Protein AF-A0A931ZNJ7-F1 (afdb_monomer_lite)

pLDDT: mean 70.87, std 14.36, range [34.5, 89.25]

Radius of gyration: 12.72 Å; chains: 1; bounding box: 24×23×30 Å

Sequence (80 aa):
MDSKYKLIIDSFGKEKFKFNESLKDYTFLQAGGPAKVFFIAFTTNELVKLVKMCRELKLPFFMFGTGSKIMMSGIGSKYC

Foldseek 3Di:
DPPLVVV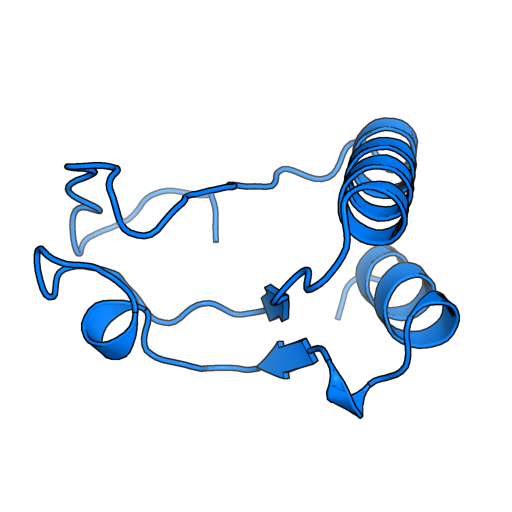LCVVPPVVQKDAQDQCLVVEPVSAGEGDRIDGDDPDPVNVVVSVVSCVVVVHQADDDDRPDPDHHHHDDDPHD

Secondary structure (DSSP, 8-state):
--HHHHHHHHHH-GGGEEEEEEGGGTSTTS---EEEEEE---SHHHHHHHHHHHHHTT-------TT------SS--S--

Structure (mmCIF, N/CA/C/O backbone):
data_AF-A0A931ZNJ7-F1
#
_entry.id   AF-A0A931ZNJ7-F1
#
loop_
_atom_site.group_PDB
_atom_site.id
_atom_site.type_symbol
_atom_site.label_atom_id
_atom_site.label_alt_id
_atom_site.label_comp_id
_atom_site.label_asym_id
_atom_site.label_entity_id
_atom_site.label_seq_id
_atom_site.pdbx_PDB_ins_code
_atom_site.Cartn_x
_atom_site.Cartn_y
_atom_site.Cartn_z
_atom_site.occupancy
_atom_site.B_iso_or_equiv
_atom_site.auth_seq_id
_atom_site.auth_comp_id
_atom_site.auth_asym_id
_atom_site.auth_atom_id
_atom_site.pdbx_PDB_model_num
ATOM 1 N N . MET A 1 1 ? -10.826 15.330 0.249 1.00 52.47 1 MET A N 1
ATOM 2 C CA . MET A 1 1 ? -9.921 14.220 0.614 1.00 52.47 1 MET A CA 1
ATOM 3 C C . MET A 1 1 ? -10.559 13.492 1.775 1.00 52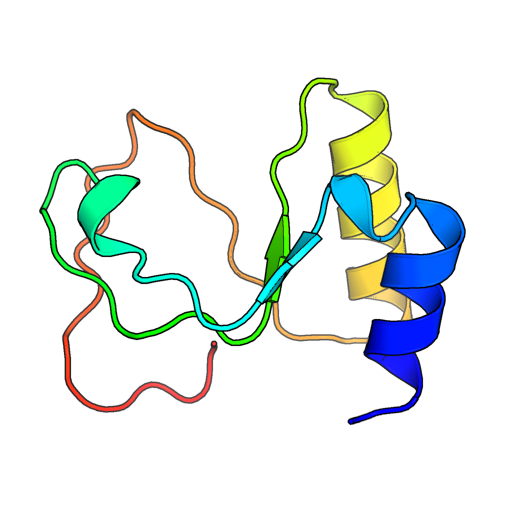.47 1 MET A C 1
ATOM 5 O O . MET A 1 1 ? -10.753 14.117 2.811 1.00 52.47 1 MET A O 1
ATOM 9 N N . ASP A 1 2 ? -10.965 12.240 1.584 1.00 65.31 2 ASP A N 1
ATOM 10 C CA . ASP A 1 2 ? -11.633 11.452 2.619 1.00 65.31 2 ASP A CA 1
ATOM 11 C C . ASP A 1 2 ? -10.755 11.381 3.875 1.00 65.31 2 ASP A C 1
ATOM 13 O O . ASP A 1 2 ? -9.569 11.051 3.792 1.00 65.31 2 ASP A O 1
ATOM 17 N N . SER A 1 3 ? -11.332 11.684 5.042 1.00 73.06 3 SER A N 1
ATOM 18 C CA . SER A 1 3 ? -10.629 11.804 6.333 1.00 73.06 3 SER A CA 1
ATOM 19 C C . SER A 1 3 ? -9.755 10.593 6.686 1.00 73.06 3 SER A C 1
ATOM 21 O O . SER A 1 3 ? -8.796 10.710 7.443 1.00 73.06 3 SER A O 1
ATOM 23 N N . LYS A 1 4 ? -10.052 9.435 6.091 1.00 74.56 4 LYS A N 1
ATOM 24 C CA . LYS A 1 4 ? -9.335 8.171 6.271 1.00 74.56 4 LYS A CA 1
ATOM 25 C C . LYS A 1 4 ? -7.916 8.192 5.690 1.00 74.56 4 LYS A C 1
ATOM 27 O O . LYS A 1 4 ? -7.002 7.684 6.329 1.00 74.56 4 LYS A O 1
ATOM 32 N N . TYR A 1 5 ? -7.706 8.811 4.522 1.00 74.81 5 TYR A N 1
ATOM 33 C CA . TYR A 1 5 ? -6.369 8.886 3.912 1.00 74.81 5 TYR A CA 1
ATOM 34 C C . TYR A 1 5 ? -5.432 9.761 4.741 1.00 74.81 5 TYR A C 1
ATOM 36 O O . TYR A 1 5 ? -4.258 9.441 4.889 1.00 74.81 5 TYR A O 1
ATOM 44 N N . LYS A 1 6 ? -5.963 10.838 5.335 1.00 79.19 6 LYS A N 1
ATOM 45 C CA . LYS A 1 6 ? -5.181 11.773 6.148 1.00 79.19 6 LYS A CA 1
ATOM 46 C C . LYS A 1 6 ? -4.548 11.088 7.364 1.00 79.19 6 LYS A C 1
ATOM 48 O O . LYS A 1 6 ? -3.392 11.360 7.652 1.00 79.19 6 LYS A O 1
ATOM 53 N N . LEU A 1 7 ? -5.269 10.166 8.008 1.00 82.56 7 LEU A N 1
ATOM 54 C CA . LEU A 1 7 ? -4.774 9.397 9.156 1.00 82.56 7 LEU A CA 1
ATOM 55 C C . LEU A 1 7 ? -3.577 8.508 8.785 1.00 82.56 7 LEU A C 1
ATOM 57 O O . LEU A 1 7 ? -2.583 8.449 9.503 1.00 82.56 7 LEU A O 1
ATOM 61 N N . ILE A 1 8 ? -3.667 7.835 7.636 1.00 82.69 8 ILE A N 1
ATOM 62 C CA . ILE A 1 8 ? -2.599 6.963 7.142 1.00 82.69 8 ILE A CA 1
ATOM 63 C C . ILE A 1 8 ? -1.357 7.792 6.782 1.00 82.69 8 ILE A C 1
ATOM 65 O O . ILE A 1 8 ? -0.245 7.416 7.143 1.00 82.69 8 ILE A O 1
ATOM 69 N N . ILE A 1 9 ? -1.552 8.932 6.114 1.00 82.06 9 ILE A N 1
ATOM 70 C CA . ILE A 1 9 ? -0.464 9.835 5.712 1.00 82.06 9 ILE A CA 1
ATOM 71 C C . ILE A 1 9 ? 0.257 10.412 6.937 1.00 82.06 9 ILE A C 1
ATOM 73 O O . ILE A 1 9 ? 1.483 10.489 6.949 1.00 82.06 9 ILE A O 1
ATOM 77 N N . ASP A 1 10 ? -0.497 10.787 7.970 1.00 83.50 10 ASP A N 1
ATOM 78 C CA . ASP A 1 10 ? 0.042 11.320 9.223 1.00 83.50 10 ASP A CA 1
ATOM 79 C C . ASP A 1 10 ? 0.890 10.278 9.973 1.00 83.50 10 ASP A C 1
ATOM 81 O O . ASP A 1 10 ? 1.998 10.573 10.410 1.00 83.50 10 ASP A O 1
ATOM 85 N N . SER A 1 11 ? 0.441 9.018 10.019 1.00 83.19 11 SER A N 1
ATOM 86 C CA . SER A 1 11 ? 1.135 7.958 10.766 1.00 83.19 11 SER A CA 1
ATOM 87 C C . SER A 1 11 ? 2.482 7.520 10.167 1.00 83.19 11 SER A C 1
ATOM 89 O O . SER A 1 11 ? 3.320 6.972 10.885 1.00 83.19 11 SER A O 1
ATOM 91 N N . PHE A 1 12 ? 2.680 7.723 8.865 1.00 80.69 12 PHE A N 1
ATOM 92 C CA . PHE A 1 12 ? 3.857 7.264 8.115 1.00 80.69 12 PHE A CA 1
ATOM 93 C C . PHE A 1 12 ? 4.759 8.403 7.616 1.00 80.69 12 PHE A C 1
ATOM 95 O O . PHE A 1 12 ? 5.867 8.139 7.150 1.00 80.69 12 PHE A O 1
ATOM 102 N 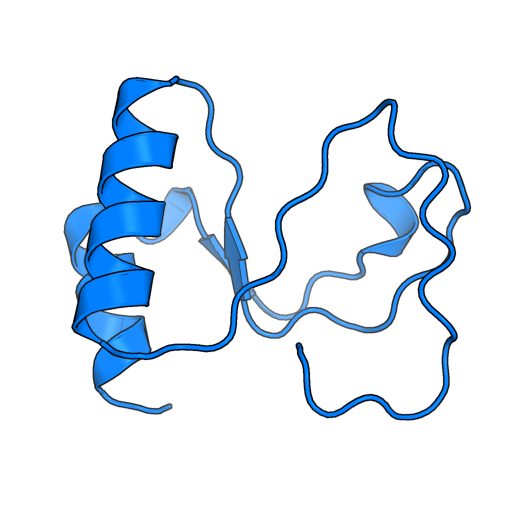N . GLY A 1 13 ? 4.297 9.651 7.714 1.00 77.94 13 GLY A N 1
ATOM 103 C CA . GLY A 1 13 ? 4.981 10.820 7.176 1.00 77.94 13 GLY A CA 1
ATOM 104 C C . GLY A 1 13 ? 4.634 11.061 5.707 1.00 77.94 13 GLY A C 1
ATOM 105 O O . GLY A 1 13 ? 4.713 10.174 4.856 1.00 77.94 13 GLY A O 1
ATOM 106 N N . LYS A 1 14 ? 4.272 12.307 5.387 1.00 75.50 14 LYS A N 1
ATOM 107 C CA . LYS A 1 14 ? 3.853 12.722 4.038 1.00 75.50 14 LYS A CA 1
ATOM 108 C C . LYS A 1 14 ? 4.950 12.549 2.980 1.00 75.50 14 LYS A C 1
ATOM 110 O O . LYS A 1 14 ? 4.633 12.434 1.806 1.00 75.50 14 LYS A O 1
ATOM 115 N N . GLU A 1 15 ? 6.210 12.486 3.397 1.00 75.75 15 GLU A N 1
ATOM 116 C CA . GLU A 1 15 ? 7.380 12.265 2.538 1.00 75.75 15 GLU A CA 1
ATOM 117 C C . GLU A 1 15 ? 7.369 10.912 1.809 1.00 75.75 15 GLU A C 1
ATOM 119 O O . GLU A 1 15 ? 7.864 10.814 0.688 1.00 75.75 15 GLU A O 1
ATOM 124 N N . LYS A 1 16 ? 6.757 9.879 2.405 1.00 78.12 16 LYS A N 1
ATOM 125 C CA . LYS A 1 16 ? 6.657 8.541 1.799 1.00 78.12 16 LYS A CA 1
ATOM 126 C C . LYS A 1 16 ? 5.453 8.380 0.875 1.00 78.12 16 LYS A C 1
ATOM 128 O O . LYS A 1 16 ? 5.351 7.371 0.174 1.00 78.12 16 LYS A O 1
ATOM 133 N N . PHE A 1 17 ? 4.544 9.356 0.870 1.00 82.25 17 PHE A N 1
ATOM 134 C CA . PHE A 1 17 ? 3.382 9.366 -0.007 1.00 82.25 17 PHE A CA 1
ATOM 135 C C . PHE A 1 17 ? 3.632 10.281 -1.190 1.00 82.25 17 PHE A C 1
ATOM 137 O O . PHE A 1 17 ? 3.839 11.485 -1.042 1.00 82.25 17 PHE A O 1
ATOM 144 N N . LYS A 1 18 ? 3.528 9.710 -2.382 1.00 79.50 18 LYS A N 1
ATOM 145 C CA . LYS A 1 18 ? 3.454 10.476 -3.614 1.00 79.50 18 LYS A CA 1
ATOM 146 C C . LYS A 1 18 ? 1.995 10.622 -4.021 1.00 79.50 18 LYS A C 1
ATOM 148 O O . LYS A 1 18 ? 1.202 9.691 -3.890 1.00 79.50 18 LYS A O 1
ATOM 153 N N . PHE A 1 19 ? 1.633 11.803 -4.496 1.00 79.75 19 PHE A N 1
ATOM 154 C CA . PHE A 1 19 ? 0.269 12.122 -4.901 1.00 79.75 19 PHE A CA 1
ATOM 155 C C . PHE A 1 19 ? 0.272 12.481 -6.375 1.00 79.75 19 PHE A C 1
ATOM 157 O O . PHE A 1 19 ? 1.151 13.218 -6.816 1.00 79.75 19 PHE A O 1
ATOM 164 N N . ASN A 1 20 ? -0.729 11.997 -7.107 1.00 73.06 20 ASN A N 1
ATOM 165 C CA . ASN A 1 20 ? -0.898 12.279 -8.531 1.00 73.06 20 ASN A CA 1
ATOM 166 C C . ASN A 1 20 ? 0.282 11.810 -9.409 1.00 73.06 20 ASN A C 1
ATOM 168 O O . ASN A 1 20 ? 0.546 12.392 -10.458 1.00 73.06 20 ASN A O 1
ATOM 172 N N . GLU A 1 21 ? 0.983 10.758 -8.977 1.00 69.81 21 GLU A N 1
ATOM 173 C CA . GLU A 1 21 ? 2.076 10.158 -9.742 1.00 69.81 21 GLU A CA 1
ATOM 174 C C . GLU A 1 21 ? 1.540 9.204 -10.808 1.00 69.81 21 GLU A C 1
ATOM 176 O O . GLU A 1 21 ? 0.585 8.446 -10.596 1.00 69.81 21 GLU A O 1
ATOM 181 N N . SER A 1 22 ? 2.206 9.210 -11.959 1.00 67.81 22 SER A N 1
ATOM 182 C CA . SER A 1 22 ? 1.946 8.247 -13.019 1.00 67.81 22 SER A CA 1
ATOM 183 C C . SER A 1 22 ? 2.549 6.896 -12.640 1.00 67.81 22 SER A C 1
ATOM 185 O O . SER A 1 22 ? 3.766 6.752 -12.536 1.00 67.81 22 SER A O 1
ATOM 187 N N . LEU A 1 23 ? 1.709 5.870 -12.486 1.00 70.69 23 LEU A N 1
ATOM 188 C CA . LEU A 1 23 ? 2.170 4.504 -12.205 1.00 70.69 23 LEU A CA 1
ATOM 189 C C . LEU A 1 23 ? 2.980 3.896 -13.362 1.00 70.69 23 LEU A C 1
ATOM 191 O O . LEU A 1 23 ? 3.603 2.849 -13.190 1.00 70.69 23 LEU A O 1
ATOM 195 N N . LYS A 1 24 ? 2.994 4.537 -14.537 1.00 66.62 24 LYS A N 1
ATOM 196 C CA . LYS A 1 24 ? 3.769 4.090 -15.702 1.00 66.62 24 LYS A CA 1
ATOM 197 C C . LYS A 1 24 ? 5.266 3.999 -15.415 1.00 66.62 24 LYS A C 1
ATOM 199 O O . LYS A 1 24 ? 5.894 3.067 -15.893 1.00 66.62 24 LYS A O 1
ATOM 204 N N . ASP A 1 25 ? 5.803 4.908 -14.605 1.00 66.44 25 ASP A N 1
ATOM 205 C CA . ASP A 1 25 ? 7.234 4.933 -14.269 1.00 66.44 25 ASP A CA 1
ATOM 206 C C . ASP A 1 25 ? 7.635 3.781 -13.330 1.00 66.44 25 ASP A C 1
ATOM 208 O O . ASP A 1 25 ? 8.778 3.337 -13.301 1.00 66.44 25 ASP A O 1
ATOM 212 N N . TYR A 1 26 ? 6.664 3.252 -12.580 1.00 68.69 26 TYR A N 1
ATOM 213 C CA . TYR A 1 26 ? 6.877 2.235 -11.547 1.00 68.69 26 TYR A CA 1
ATOM 214 C C . TYR A 1 26 ? 6.368 0.846 -11.950 1.00 68.69 26 TYR A C 1
ATOM 216 O O . TYR A 1 26 ? 6.532 -0.116 -11.197 1.00 68.69 26 TYR A O 1
ATOM 224 N N . T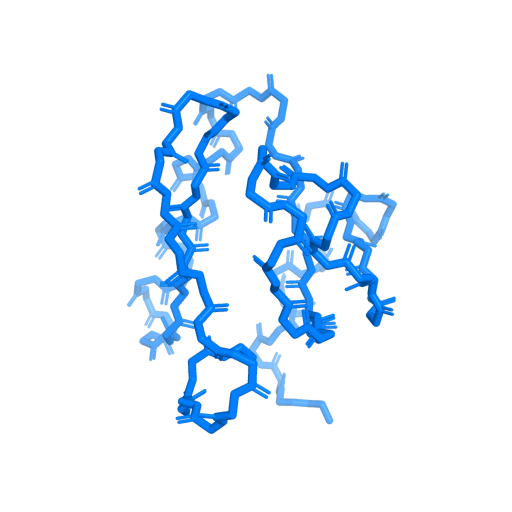HR A 1 27 ? 5.730 0.716 -13.115 1.00 61.00 27 THR A N 1
ATOM 225 C CA . THR A 1 27 ? 5.198 -0.553 -13.620 1.00 61.00 27 THR A CA 1
ATOM 226 C C . THR A 1 27 ? 5.992 -0.999 -14.837 1.00 61.00 27 THR A C 1
ATOM 228 O O . THR A 1 27 ? 6.183 -0.248 -15.786 1.00 61.00 27 THR A O 1
ATOM 231 N N . PHE A 1 28 ? 6.415 -2.265 -14.849 1.00 55.03 28 PHE A N 1
ATOM 232 C CA . PHE A 1 28 ? 7.170 -2.833 -15.974 1.00 55.03 28 PHE A CA 1
ATOM 233 C C . PHE A 1 28 ? 6.416 -2.723 -17.310 1.00 55.03 28 PHE A C 1
ATOM 235 O O . PHE A 1 28 ? 7.013 -2.589 -18.373 1.00 55.03 28 PHE A O 1
ATOM 242 N N . LEU A 1 29 ? 5.084 -2.758 -17.254 1.00 55.56 29 LEU A N 1
ATOM 243 C CA . LEU A 1 29 ? 4.218 -2.657 -18.425 1.00 55.56 29 LEU A CA 1
ATOM 244 C C . LEU A 1 29 ? 4.005 -1.212 -18.905 1.00 55.56 29 LEU A C 1
ATOM 246 O O . LEU A 1 29 ? 3.268 -1.025 -19.869 1.00 55.56 29 LEU A O 1
ATOM 250 N N . GLN A 1 30 ? 4.613 -0.206 -18.252 1.00 58.50 30 GLN A N 1
ATOM 251 C CA . GLN A 1 30 ? 4.427 1.226 -18.544 1.00 58.50 30 GLN A CA 1
ATOM 252 C C . GLN A 1 30 ? 2.940 1.607 -18.686 1.00 58.50 30 GLN A C 1
ATOM 254 O O . GLN A 1 30 ? 2.550 2.517 -19.424 1.00 58.50 30 GLN A O 1
ATOM 259 N N . ALA A 1 31 ? 2.094 0.864 -17.973 1.00 52.44 31 ALA A N 1
ATOM 260 C CA . ALA A 1 31 ? 0.651 0.848 -18.094 1.00 52.44 31 ALA A CA 1
ATOM 261 C C . ALA A 1 31 ? 0.069 1.009 -16.694 1.00 52.44 31 ALA A C 1
ATOM 263 O O . ALA A 1 31 ? 0.240 0.160 -15.823 1.00 52.44 31 ALA A O 1
ATOM 264 N N . GLY A 1 32 ? -0.601 2.135 -16.487 1.00 58.59 32 GLY A N 1
ATOM 265 C CA . GLY A 1 32 ? -1.184 2.523 -15.215 1.00 58.59 32 GLY A CA 1
ATOM 266 C C . GLY A 1 32 ? -1.708 3.945 -15.307 1.00 58.59 32 GLY A C 1
ATOM 267 O O . GLY A 1 32 ? -1.060 4.818 -15.888 1.00 58.59 32 GLY A O 1
ATOM 268 N N . GLY A 1 33 ? -2.920 4.157 -14.798 1.00 63.16 33 GLY A N 1
ATOM 269 C CA . GLY A 1 33 ? -3.505 5.489 -14.681 1.00 63.16 33 GLY A CA 1
ATOM 270 C C . GLY A 1 33 ? -2.798 6.331 -13.609 1.00 63.16 33 GLY A C 1
ATOM 271 O O . GLY A 1 33 ? -1.924 5.827 -12.898 1.00 63.16 33 GLY A O 1
ATOM 272 N N . PRO A 1 34 ? -3.163 7.615 -13.476 1.00 67.44 34 PRO A N 1
ATOM 273 C CA . PRO A 1 34 ? -2.669 8.448 -12.386 1.00 67.44 34 PRO A CA 1
ATOM 274 C C . PRO A 1 34 ? -3.146 7.879 -11.043 1.00 67.44 34 PRO A C 1
ATOM 276 O O . PRO A 1 34 ? -4.351 7.746 -10.811 1.00 67.44 34 PRO A O 1
ATOM 279 N N . ALA A 1 35 ? -2.209 7.548 -10.154 1.00 68.88 35 ALA A N 1
ATOM 280 C CA . ALA A 1 35 ? -2.544 7.143 -8.796 1.00 68.88 35 ALA A CA 1
ATOM 281 C C . ALA A 1 35 ? -2.803 8.384 -7.945 1.00 68.88 35 ALA A C 1
ATOM 283 O O . ALA A 1 35 ? -1.966 9.287 -7.854 1.00 68.88 35 ALA A O 1
ATOM 284 N N . LYS A 1 36 ? -3.951 8.421 -7.265 1.00 70.88 36 LYS A N 1
ATOM 285 C CA . LYS A 1 36 ? -4.261 9.516 -6.335 1.00 70.88 36 LYS A CA 1
ATOM 286 C C . LYS A 1 36 ? -3.312 9.517 -5.143 1.00 70.88 36 LYS A C 1
ATOM 288 O O . LYS A 1 36 ? -2.878 10.583 -4.712 1.00 70.88 36 LYS A O 1
ATOM 293 N N . VAL A 1 37 ? -2.996 8.330 -4.629 1.00 75.81 37 VAL A N 1
ATOM 294 C CA . VAL A 1 37 ? -2.092 8.121 -3.498 1.00 75.81 37 VAL A CA 1
ATOM 295 C C . VAL A 1 37 ? -1.209 6.918 -3.804 1.00 75.81 37 VAL A C 1
ATOM 297 O O . VAL A 1 37 ? -1.710 5.822 -4.041 1.00 75.81 37 VAL A O 1
ATOM 300 N N . PHE A 1 38 ? 0.102 7.121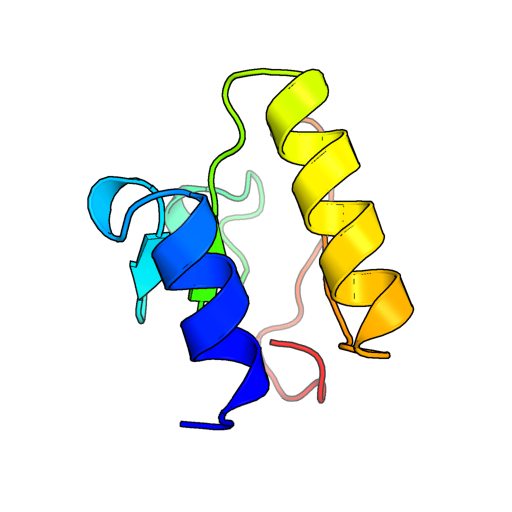 -3.780 1.00 81.00 38 PHE A N 1
ATOM 301 C CA . PHE A 1 38 ? 1.103 6.086 -3.986 1.00 81.00 38 PHE A CA 1
ATOM 302 C C . PHE A 1 38 ? 2.039 6.039 -2.780 1.00 81.00 38 PHE A C 1
ATOM 304 O O . PHE A 1 38 ? 2.583 7.063 -2.373 1.00 81.00 38 PHE A O 1
ATOM 311 N N . PHE A 1 39 ? 2.207 4.857 -2.193 1.00 82.56 39 PHE A N 1
ATOM 312 C CA . PHE A 1 39 ? 3.059 4.644 -1.026 1.00 82.56 39 PHE A CA 1
ATOM 313 C C . PHE A 1 39 ? 4.131 3.612 -1.351 1.00 82.56 39 PHE A C 1
ATOM 315 O O . PHE A 1 39 ? 3.816 2.522 -1.831 1.00 82.56 39 PHE A O 1
ATOM 322 N N . ILE A 1 40 ? 5.384 3.946 -1.050 1.00 80.25 40 ILE A N 1
ATOM 323 C CA . ILE A 1 40 ? 6.521 3.043 -1.229 1.00 80.25 40 ILE A CA 1
ATOM 324 C C . ILE A 1 40 ? 6.929 2.523 0.148 1.00 80.25 40 ILE A C 1
ATOM 326 O O . ILE A 1 40 ? 7.473 3.258 0.971 1.00 80.25 40 ILE A O 1
ATOM 330 N N . ALA A 1 41 ? 6.660 1.243 0.398 1.00 82.19 41 ALA A N 1
ATOM 331 C CA . ALA A 1 41 ? 7.114 0.571 1.607 1.00 82.19 41 ALA A CA 1
ATOM 332 C C . ALA A 1 41 ? 8.575 0.129 1.438 1.00 82.19 41 ALA A C 1
ATOM 334 O O . ALA A 1 41 ? 8.876 -0.682 0.565 1.00 82.19 41 ALA A O 1
ATOM 335 N N . PHE A 1 42 ? 9.472 0.616 2.298 1.00 82.06 42 PHE A N 1
ATOM 336 C CA . PHE A 1 42 ? 10.880 0.185 2.319 1.00 82.06 42 PHE A CA 1
ATOM 337 C C . PHE A 1 42 ? 11.130 -0.979 3.283 1.00 82.06 42 PHE A C 1
ATOM 339 O O . PHE A 1 42 ? 12.151 -1.655 3.194 1.00 82.06 42 PHE A O 1
ATOM 346 N N . THR A 1 43 ? 10.204 -1.223 4.214 1.00 86.00 43 THR A N 1
ATOM 347 C CA . THR A 1 43 ? 10.317 -2.288 5.213 1.00 86.00 43 THR A CA 1
ATOM 348 C C . THR A 1 43 ? 9.015 -3.072 5.334 1.00 86.00 43 THR A C 1
ATOM 350 O O . THR A 1 43 ? 7.916 -2.530 5.186 1.00 86.00 43 THR A O 1
ATOM 353 N N . THR A 1 44 ? 9.129 -4.358 5.669 1.00 86.00 44 THR A N 1
ATOM 354 C CA . THR A 1 44 ? 7.975 -5.245 5.880 1.00 86.00 44 THR A CA 1
ATOM 355 C C . THR A 1 44 ? 7.056 -4.734 6.988 1.00 86.00 44 THR A C 1
ATOM 357 O O . THR A 1 44 ? 5.838 -4.836 6.878 1.00 86.00 44 THR A O 1
ATOM 360 N N . ASN A 1 45 ? 7.621 -4.142 8.043 1.00 87.00 45 ASN A N 1
ATOM 361 C CA . ASN A 1 45 ? 6.843 -3.622 9.164 1.00 87.00 45 ASN A CA 1
ATOM 362 C C . ASN A 1 45 ? 5.932 -2.458 8.742 1.00 87.00 45 ASN A C 1
ATOM 364 O O . ASN A 1 45 ? 4.774 -2.392 9.155 1.00 87.00 45 ASN A O 1
ATOM 368 N N . GLU A 1 46 ? 6.431 -1.569 7.878 1.00 85.75 46 GLU A N 1
ATOM 369 C CA . GLU A 1 46 ? 5.619 -0.483 7.332 1.00 85.75 46 GLU A CA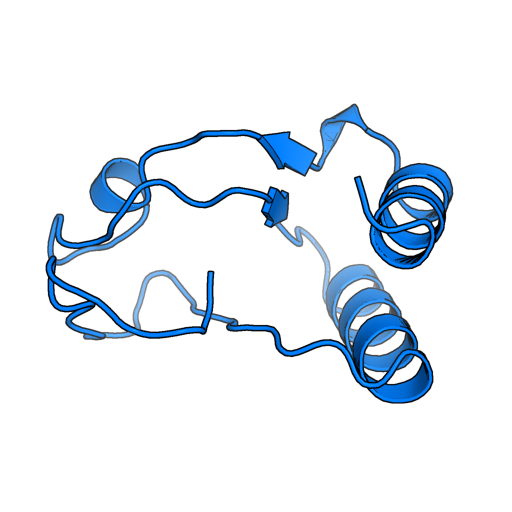 1
ATOM 370 C C . GLU A 1 46 ? 4.498 -1.002 6.443 1.00 85.75 46 GLU A C 1
ATOM 372 O O . GLU A 1 46 ? 3.354 -0.572 6.590 1.00 85.75 46 GLU A O 1
ATOM 377 N N . LEU A 1 47 ? 4.803 -1.979 5.587 1.00 86.38 47 LEU A N 1
ATOM 378 C CA . LEU A 1 47 ? 3.797 -2.625 4.755 1.00 86.38 47 LEU A CA 1
ATOM 379 C C . LEU A 1 47 ? 2.679 -3.214 5.626 1.00 86.38 47 LEU A C 1
ATOM 381 O O . LEU A 1 47 ? 1.522 -2.838 5.469 1.00 86.38 47 LEU A O 1
ATOM 385 N N . VAL A 1 48 ? 3.017 -4.066 6.599 1.00 88.56 48 VAL A N 1
ATOM 386 C CA . VAL A 1 48 ? 2.040 -4.718 7.490 1.00 88.56 48 VAL A CA 1
ATOM 387 C C . VAL A 1 48 ? 1.165 -3.691 8.211 1.00 88.56 48 VAL A C 1
ATOM 389 O O . VAL A 1 48 ? -0.058 -3.847 8.257 1.00 88.56 48 VAL A O 1
ATOM 392 N N . LYS A 1 49 ? 1.767 -2.619 8.736 1.00 88.19 49 LYS A N 1
ATOM 393 C CA . LYS A 1 49 ? 1.038 -1.557 9.438 1.00 88.19 49 LYS A CA 1
ATOM 394 C C . LYS A 1 49 ? 0.081 -0.808 8.500 1.00 88.19 49 LYS A C 1
ATOM 396 O O . LYS A 1 49 ? -1.054 -0.537 8.893 1.00 88.19 49 LYS A O 1
ATOM 401 N N . LEU A 1 50 ? 0.487 -0.548 7.256 1.00 86.25 50 LEU A N 1
ATOM 402 C CA . LEU A 1 50 ? -0.350 0.095 6.241 1.00 86.25 50 LEU A CA 1
ATOM 403 C C . LEU A 1 50 ? -1.535 -0.795 5.858 1.00 86.25 50 LEU A C 1
ATOM 405 O O . LEU A 1 50 ? -2.680 -0.348 5.908 1.00 86.25 50 LEU A O 1
ATOM 409 N N . VAL A 1 51 ? -1.276 -2.069 5.539 1.00 86.69 51 VAL A N 1
ATOM 410 C CA . VAL A 1 51 ? -2.324 -3.041 5.188 1.00 86.69 51 VAL A CA 1
ATOM 411 C C . VAL A 1 51 ? -3.338 -3.168 6.316 1.00 86.69 51 VAL A C 1
ATOM 413 O O . VAL A 1 51 ? -4.543 -3.180 6.062 1.00 86.69 51 VAL A O 1
ATOM 416 N N . LYS A 1 52 ? -2.862 -3.234 7.565 1.00 89.25 52 LYS A N 1
ATOM 417 C CA . LYS A 1 52 ? -3.724 -3.329 8.741 1.00 89.25 52 LYS A CA 1
ATOM 418 C C . LYS A 1 52 ? -4.647 -2.113 8.850 1.00 89.25 52 LYS A C 1
ATOM 420 O O . LYS A 1 52 ? -5.860 -2.300 8.894 1.00 89.25 52 LYS A O 1
ATOM 425 N N . MET A 1 53 ? -4.105 -0.895 8.773 1.00 87.31 53 MET A N 1
ATOM 426 C CA . MET A 1 53 ? -4.916 0.329 8.810 1.00 87.31 53 MET A CA 1
ATOM 427 C C . MET A 1 53 ? -5.913 0.403 7.651 1.00 87.31 53 MET A C 1
ATOM 429 O O . MET A 1 53 ? -7.088 0.701 7.865 1.00 87.31 53 MET A O 1
ATOM 433 N N . CYS A 1 54 ? -5.490 0.085 6.426 1.00 85.50 54 CYS A N 1
ATOM 434 C CA . CYS A 1 54 ? -6.388 0.077 5.275 1.00 85.50 54 CYS A CA 1
ATOM 435 C C . CYS A 1 54 ? -7.524 -0.944 5.440 1.00 85.50 54 CYS A C 1
ATOM 437 O O . CYS A 1 54 ? -8.671 -0.649 5.097 1.00 85.50 54 CYS A O 1
ATOM 439 N N . ARG A 1 55 ? -7.230 -2.120 6.010 1.00 85.38 55 ARG A N 1
ATOM 440 C CA . ARG A 1 55 ? -8.226 -3.157 6.309 1.00 85.38 55 ARG A CA 1
ATOM 441 C C . ARG A 1 55 ? -9.213 -2.708 7.388 1.00 85.38 55 ARG A C 1
ATOM 443 O O . ARG A 1 55 ? -10.412 -2.910 7.209 1.00 85.38 55 ARG A O 1
ATOM 450 N N . GLU A 1 56 ? -8.738 -2.074 8.460 1.00 87.00 56 GLU A N 1
ATOM 451 C CA . GLU A 1 56 ? -9.591 -1.511 9.522 1.00 87.00 56 GLU A CA 1
ATOM 452 C C . GLU A 1 56 ? -10.512 -0.408 8.985 1.00 87.00 56 GLU A C 1
ATOM 454 O O . GLU A 1 56 ? -11.707 -0.378 9.277 1.00 87.00 56 GLU A O 1
ATOM 459 N N . LEU A 1 57 ? -9.988 0.448 8.108 1.00 82.56 57 LEU A N 1
ATOM 460 C CA . LEU A 1 57 ? -10.730 1.548 7.485 1.00 82.56 57 LEU A CA 1
ATOM 461 C C . LEU A 1 57 ? -11.636 1.100 6.320 1.00 82.56 57 LEU A C 1
ATOM 463 O O . LEU A 1 57 ? -12.351 1.937 5.742 1.00 82.56 57 LEU A O 1
ATOM 467 N N . LYS A 1 58 ? -11.609 -0.203 5.987 1.00 82.75 58 LYS A N 1
ATOM 468 C CA . LYS A 1 58 ? -12.245 -0.830 4.814 1.00 82.75 58 LYS A CA 1
ATOM 469 C C . LYS A 1 58 ? -11.965 -0.051 3.527 1.00 82.75 58 LYS A C 1
ATOM 471 O O . LYS A 1 58 ? -12.864 0.191 2.722 1.00 82.75 58 LYS A O 1
ATOM 476 N N . LEU A 1 59 ? -10.724 0.400 3.372 1.00 79.88 59 LEU A N 1
ATOM 477 C CA . LEU A 1 59 ? -10.289 1.121 2.188 1.00 79.88 59 LEU A CA 1
ATOM 478 C C . LEU A 1 59 ? -9.919 0.124 1.090 1.00 79.88 59 LEU A C 1
ATOM 480 O O . LEU A 1 59 ? -9.183 -0.826 1.365 1.00 79.88 59 LEU A O 1
ATOM 484 N N . PRO A 1 60 ? -10.389 0.327 -0.149 1.00 74.75 60 PRO A N 1
ATOM 485 C CA . PRO A 1 60 ? -9.845 -0.398 -1.281 1.00 74.75 60 PRO A CA 1
ATOM 486 C C . PRO A 1 60 ? -8.392 0.041 -1.492 1.00 74.75 60 PRO A C 1
ATOM 488 O O . PRO A 1 60 ? -8.115 1.228 -1.637 1.00 74.75 60 PRO A O 1
ATOM 491 N N . PHE A 1 61 ? -7.466 -0.912 -1.507 1.00 77.06 61 PHE A N 1
ATOM 492 C CA . PHE A 1 61 ? -6.062 -0.670 -1.821 1.00 77.06 61 PHE A CA 1
ATOM 493 C C . PHE A 1 61 ? -5.577 -1.703 -2.829 1.00 77.06 61 PHE A C 1
ATOM 495 O O . PHE A 1 61 ? -6.078 -2.826 -2.887 1.00 77.06 61 PHE A O 1
ATOM 502 N N . PHE A 1 62 ? -4.569 -1.317 -3.598 1.00 76.94 62 PHE A N 1
ATOM 503 C CA . PHE A 1 62 ? -3.875 -2.196 -4.518 1.00 76.94 62 PHE A CA 1
ATOM 504 C C . PHE A 1 62 ? -2.388 -2.166 -4.184 1.00 76.94 62 PHE A C 1
ATOM 506 O O . PHE A 1 62 ? -1.811 -1.097 -3.995 1.00 76.94 62 PHE A O 1
ATOM 513 N N . MET A 1 63 ? -1.781 -3.343 -4.069 1.00 77.88 63 MET A N 1
ATOM 514 C CA . MET A 1 63 ? -0.356 -3.494 -3.802 1.00 77.88 63 MET A CA 1
ATOM 515 C C . MET A 1 63 ? 0.279 -4.276 -4.933 1.00 77.88 63 MET A C 1
ATOM 517 O O . MET A 1 63 ? -0.273 -5.273 -5.397 1.00 77.88 63 MET A O 1
ATOM 521 N N . PHE A 1 64 ? 1.453 -3.826 -5.349 1.00 75.12 64 PHE A N 1
ATOM 522 C CA . PHE A 1 64 ? 2.214 -4.471 -6.396 1.00 75.12 64 PHE A CA 1
ATOM 523 C C . PHE A 1 64 ? 3.708 -4.338 -6.147 1.00 75.12 64 PHE A C 1
ATOM 525 O O . PHE A 1 64 ? 4.165 -3.375 -5.536 1.00 75.12 64 PHE A O 1
ATOM 532 N N . GLY A 1 65 ? 4.459 -5.331 -6.616 1.00 70.44 65 GLY A N 1
ATOM 533 C CA . GLY A 1 65 ? 5.918 -5.316 -6.613 1.00 70.44 65 GLY A CA 1
ATOM 534 C C . GLY A 1 65 ? 6.471 -5.226 -8.031 1.00 70.44 65 GLY A C 1
ATOM 535 O O . GLY A 1 65 ? 5.779 -5.538 -9.000 1.00 70.44 65 GLY A O 1
ATOM 536 N N . THR A 1 66 ? 7.749 -4.876 -8.147 1.00 60.75 66 THR A N 1
ATOM 537 C CA . THR A 1 66 ? 8.475 -4.668 -9.413 1.00 60.75 66 THR A CA 1
ATOM 538 C C . THR A 1 66 ? 8.477 -5.892 -10.344 1.00 60.75 66 THR A C 1
ATOM 540 O O . THR A 1 66 ? 8.655 -5.748 -11.547 1.00 60.75 66 THR A O 1
ATOM 543 N N . GLY A 1 67 ? 8.242 -7.099 -9.814 1.00 49.47 67 GLY A N 1
ATOM 544 C CA . GLY A 1 67 ? 8.139 -8.346 -10.587 1.00 49.47 67 GLY A CA 1
ATOM 545 C C . GLY A 1 67 ? 6.717 -8.750 -10.999 1.00 49.47 67 GLY A C 1
ATOM 546 O O . GLY A 1 67 ? 6.534 -9.796 -11.619 1.00 49.47 67 GLY A O 1
ATOM 547 N N . SER A 1 68 ? 5.691 -7.972 -10.645 1.00 49.59 68 SER A N 1
ATOM 548 C CA . SER A 1 68 ? 4.303 -8.310 -10.975 1.00 49.59 68 SER A CA 1
ATOM 549 C C . SER A 1 68 ? 3.988 -7.869 -12.410 1.00 49.59 68 SER A C 1
ATOM 551 O O . SER A 1 68 ? 3.940 -6.676 -12.700 1.00 49.59 68 SER A O 1
ATOM 553 N N . LYS A 1 69 ? 3.748 -8.816 -13.327 1.00 51.09 69 LYS A N 1
ATOM 554 C CA . LYS A 1 69 ? 3.217 -8.537 -14.679 1.00 51.09 69 LYS A CA 1
ATOM 555 C C . LYS A 1 69 ? 1.730 -8.175 -14.608 1.00 51.09 69 LYS A C 1
ATOM 557 O O . LYS A 1 69 ? 0.870 -8.925 -15.058 1.00 51.09 69 LYS A O 1
ATOM 562 N N . ILE A 1 70 ? 1.419 -7.049 -13.984 1.00 56.16 70 ILE A N 1
ATOM 563 C CA . ILE A 1 70 ? 0.053 -6.547 -13.818 1.00 56.16 70 ILE A CA 1
ATOM 564 C C . ILE A 1 70 ? -0.231 -5.464 -14.848 1.00 56.16 70 ILE A C 1
ATOM 566 O O . ILE A 1 70 ? 0.369 -4.392 -14.836 1.00 56.16 70 ILE A O 1
ATOM 570 N N . MET A 1 71 ? -1.161 -5.763 -15.749 1.00 48.09 71 MET A N 1
ATOM 571 C CA . MET A 1 71 ? -1.607 -4.830 -16.772 1.00 48.09 71 MET A CA 1
ATOM 572 C C . MET A 1 71 ? -2.760 -4.008 -16.209 1.00 48.09 71 MET A C 1
ATOM 574 O O . MET A 1 71 ? -3.882 -4.495 -16.073 1.00 48.09 71 MET A O 1
ATOM 578 N N . MET A 1 72 ? -2.477 -2.765 -15.834 1.00 53.94 72 MET A N 1
ATOM 579 C CA . MET A 1 72 ? -3.501 -1.851 -15.353 1.00 53.94 72 MET A CA 1
ATOM 580 C C . MET A 1 72 ? -4.118 -1.149 -16.569 1.00 53.94 72 MET A C 1
ATOM 582 O O . MET A 1 72 ? -3.486 -0.307 -17.205 1.00 53.94 72 MET A O 1
ATOM 586 N N . SER A 1 73 ? -5.327 -1.573 -16.950 1.00 45.66 73 SER A N 1
ATOM 587 C CA . SER A 1 73 ? -6.013 -1.065 -18.143 1.00 45.66 73 SER A CA 1
ATOM 588 C C . SER A 1 73 ? -6.330 0.424 -17.983 1.00 45.66 73 SER A C 1
ATOM 590 O O . SER A 1 73 ? -6.945 0.835 -17.000 1.00 45.66 73 SER A O 1
ATOM 592 N N . GLY A 1 74 ? -5.900 1.235 -18.954 1.00 48.19 74 GLY A N 1
ATOM 593 C CA . GLY A 1 74 ? -5.931 2.703 -18.923 1.00 48.19 74 GLY A CA 1
ATOM 594 C C . GLY A 1 74 ? -7.317 3.350 -18.986 1.00 48.19 74 GLY A C 1
ATOM 595 O O . GLY A 1 74 ? -7.406 4.556 -19.197 1.00 48.19 74 GLY A O 1
ATOM 596 N N . ILE A 1 75 ? -8.394 2.590 -18.802 1.00 45.19 75 ILE A N 1
ATOM 597 C CA . ILE A 1 75 ? -9.761 3.098 -18.830 1.00 45.19 75 ILE A CA 1
ATOM 598 C C . ILE A 1 75 ? -10.585 2.457 -17.717 1.00 45.19 75 ILE A C 1
ATOM 600 O O . ILE A 1 75 ? -10.962 1.296 -17.784 1.00 45.19 75 ILE A O 1
ATOM 604 N N . GLY A 1 76 ? -10.877 3.250 -16.687 1.00 50.41 76 GLY A N 1
ATOM 605 C CA . GLY A 1 76 ? -11.975 2.987 -15.764 1.00 50.41 76 GLY A CA 1
ATOM 606 C C . GLY A 1 76 ? -11.876 1.678 -14.986 1.00 50.41 76 GLY A C 1
ATOM 607 O O . GLY A 1 76 ? -12.452 0.659 -15.349 1.00 50.41 76 GLY A O 1
ATOM 608 N N . SER A 1 77 ? -11.276 1.728 -13.806 1.00 34.50 77 SER A N 1
ATOM 609 C CA . SER A 1 77 ? -11.690 0.837 -12.728 1.00 34.50 77 SER A CA 1
ATOM 610 C C . SER A 1 77 ? -11.601 1.605 -11.425 1.00 34.50 77 SER A C 1
ATOM 612 O O . SER A 1 77 ? -10.635 2.314 -11.171 1.00 34.50 77 SER A O 1
ATOM 614 N N . LYS A 1 78 ? -12.670 1.492 -10.641 1.00 39.38 78 LYS A N 1
ATOM 615 C CA . LYS A 1 78 ? -13.011 2.163 -9.375 1.00 39.38 78 LYS A CA 1
ATOM 616 C C . LYS A 1 78 ? -12.014 1.929 -8.216 1.00 39.38 78 LYS A C 1
ATOM 618 O O . LYS A 1 78 ? -12.403 1.959 -7.053 1.00 39.38 78 LYS A O 1
ATOM 623 N N . TYR A 1 79 ? -10.750 1.670 -8.522 1.00 45.56 79 TYR A N 1
ATOM 624 C CA . TYR A 1 79 ? -9.729 1.178 -7.609 1.00 45.56 79 TYR A CA 1
ATOM 625 C C . TYR A 1 79 ? -8.382 1.851 -7.929 1.00 45.56 79 TYR A C 1
ATOM 627 O O . TYR A 1 79 ? -7.435 1.198 -8.355 1.00 45.56 79 TYR A O 1
ATOM 635 N N . CYS A 1 80 ? -8.339 3.178 -7.778 1.00 37.50 80 CYS A N 1
ATOM 636 C CA . CYS A 1 80 ? -7.149 4.015 -7.572 1.00 37.50 80 CYS A CA 1
ATOM 637 C C . CYS A 1 80 ? -7.566 5.371 -6.977 1.00 37.50 80 CYS A C 1
ATOM 639 O O . CYS A 1 80 ? -8.629 5.915 -7.373 1.00 37.50 80 CYS A O 1
#